Protein AF-A0A532TNL4-F1 (afdb_monomer_lite)

Sequence (87 aa):
MNESENRVKNFDKNITVCFISPESNEEGKKYPFHFPFHTLDNIILSPHRGYSPFNDLLRWNEVIENITWLAQRRTDFINVVNLDEEY

Secondary structure (DSSP, 8-state):
---SS----------------PPB-TTS-B-S-SS-GGG-TT-----S-TT--TT-TTHHHHHHHHHHHHHTT----SS---TTT--

Structure (mmCIF, N/CA/C/O backbone):
data_AF-A0A532TNL4-F1
#
_entry.id   AF-A0A532TNL4-F1
#
loop_
_atom_site.group_PDB
_atom_site.id
_atom_site.type_symbol
_atom_site.label_atom_id
_atom_site.label_alt_id
_atom_site.label_comp_id
_atom_site.label_asym_id
_atom_site.label_entity_id
_atom_site.label_seq_id
_atom_site.pdbx_PDB_ins_code
_atom_site.Cartn_x
_atom_site.Cartn_y
_atom_site.Cartn_z
_atom_site.occupancy
_atom_site.B_iso_or_equiv
_atom_site.auth_seq_id
_atom_site.auth_comp_id
_atom_site.auth_asym_id
_atom_site.auth_atom_id
_atom_site.pdbx_PDB_model_num
ATOM 1 N N . MET A 1 1 ? 18.065 23.531 -49.088 1.00 42.22 1 MET A N 1
ATOM 2 C CA . MET A 1 1 ? 18.040 23.884 -47.657 1.00 42.22 1 MET A CA 1
ATOM 3 C C . MET A 1 1 ? 16.831 24.782 -47.456 1.00 42.22 1 MET A C 1
ATOM 5 O O . MET A 1 1 ? 16.832 25.852 -48.046 1.00 42.22 1 MET A O 1
ATOM 9 N N . ASN A 1 2 ? 15.762 24.280 -46.825 1.00 30.70 2 ASN A N 1
ATOM 10 C CA . ASN A 1 2 ? 14.947 25.005 -45.838 1.00 30.70 2 ASN A CA 1
ATOM 11 C C . ASN A 1 2 ? 13.698 24.205 -45.424 1.00 30.70 2 ASN A C 1
ATOM 13 O O . ASN A 1 2 ? 12.835 23.891 -46.235 1.00 30.70 2 ASN A O 1
ATOM 17 N N . GLU A 1 3 ? 13.682 23.896 -44.125 1.00 37.22 3 GLU A N 1
ATOM 18 C CA . GLU A 1 3 ? 12.551 24.058 -43.204 1.00 37.22 3 GLU A CA 1
ATOM 19 C C . GLU A 1 3 ? 11.215 23.391 -43.562 1.00 37.22 3 GLU A C 1
ATOM 21 O O . GLU A 1 3 ? 10.263 24.056 -43.954 1.00 37.22 3 GLU A O 1
ATOM 26 N N . SER A 1 4 ? 11.083 22.082 -43.321 1.00 39.25 4 SER A N 1
ATOM 27 C CA . SER A 1 4 ? 9.745 21.508 -43.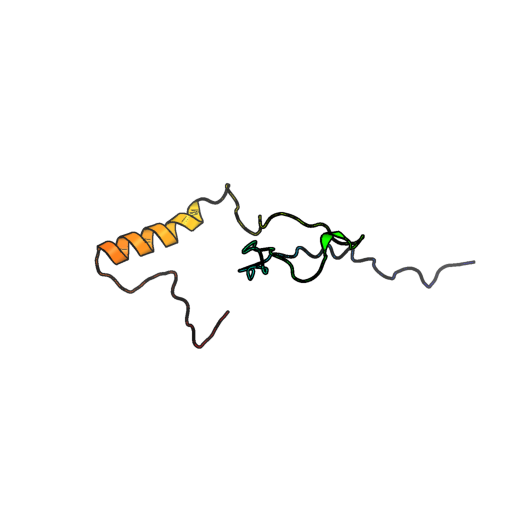052 1.00 39.25 4 SER A CA 1
ATOM 28 C C . SER A 1 4 ? 9.687 20.196 -42.256 1.00 39.25 4 SER A C 1
ATOM 30 O O . SER A 1 4 ? 8.593 19.813 -41.861 1.00 39.25 4 SER A O 1
ATOM 32 N N . GLU A 1 5 ? 10.799 19.538 -41.905 1.00 36.16 5 GLU A N 1
ATOM 33 C CA . GLU A 1 5 ? 10.719 18.171 -41.338 1.00 36.16 5 GLU A CA 1
ATOM 34 C C . GLU A 1 5 ? 11.418 17.942 -39.987 1.00 36.16 5 GLU A C 1
ATOM 36 O O . GLU A 1 5 ? 11.835 16.832 -39.689 1.00 36.16 5 GLU A O 1
ATOM 41 N N . ASN A 1 6 ? 11.526 18.946 -39.109 1.00 39.03 6 ASN A N 1
ATOM 42 C CA . ASN A 1 6 ? 12.163 18.740 -37.795 1.00 39.03 6 ASN A CA 1
ATOM 43 C C . ASN A 1 6 ? 11.324 19.218 -36.606 1.00 39.03 6 ASN A C 1
ATOM 45 O O . ASN A 1 6 ? 11.719 20.089 -35.834 1.00 39.03 6 ASN A O 1
ATOM 49 N N . ARG A 1 7 ? 10.156 18.595 -36.415 1.00 34.97 7 ARG A N 1
ATOM 50 C CA . ARG A 1 7 ? 9.493 18.539 -35.099 1.00 34.97 7 ARG A CA 1
ATOM 51 C C . ARG A 1 7 ? 8.959 17.140 -34.802 1.00 34.97 7 ARG A C 1
ATOM 53 O O . ARG A 1 7 ? 7.794 16.970 -34.452 1.00 34.97 7 ARG A O 1
ATOM 60 N N . VAL A 1 8 ? 9.830 16.136 -34.869 1.00 39.31 8 VAL A N 1
ATOM 61 C CA . VAL A 1 8 ? 9.622 14.937 -34.052 1.00 39.31 8 VAL A CA 1
ATOM 62 C C . VAL A 1 8 ? 10.019 15.334 -32.635 1.00 39.31 8 VAL A C 1
ATOM 64 O O . VAL A 1 8 ? 11.189 15.544 -32.330 1.00 39.31 8 VAL A O 1
ATOM 67 N N . LYS A 1 9 ? 9.013 15.576 -31.794 1.00 36.59 9 LYS A N 1
ATOM 68 C CA . LYS A 1 9 ? 9.188 15.878 -30.374 1.00 36.59 9 LYS A CA 1
ATOM 69 C C . LYS A 1 9 ? 9.927 14.701 -29.729 1.00 36.59 9 LYS A C 1
ATOM 71 O O . LYS A 1 9 ? 9.314 13.660 -29.507 1.00 36.59 9 LYS A O 1
ATOM 76 N N . ASN A 1 10 ? 11.214 14.879 -29.431 1.00 35.78 10 ASN A N 1
ATOM 77 C CA . ASN A 1 10 ? 11.954 14.021 -28.510 1.00 35.78 10 ASN A CA 1
ATOM 78 C C . ASN A 1 10 ? 11.292 14.138 -27.137 1.00 35.78 10 ASN A C 1
ATOM 80 O O . ASN A 1 10 ? 11.560 15.054 -26.365 1.00 35.78 10 ASN A O 1
ATOM 84 N N . PHE A 1 11 ? 10.348 13.243 -26.868 1.00 38.47 11 PHE A N 1
ATOM 85 C CA . PHE A 1 11 ? 9.971 12.934 -25.504 1.00 38.47 11 PHE A CA 1
ATOM 86 C C . PHE A 1 11 ? 11.046 11.993 -24.974 1.00 38.47 11 PHE A C 1
ATOM 88 O O . PHE A 1 11 ? 10.991 10.790 -25.229 1.00 38.47 11 PHE A O 1
ATOM 95 N N . ASP A 1 12 ? 12.016 12.555 -24.256 1.00 37.84 12 ASP A N 1
ATOM 96 C CA . ASP A 1 12 ? 12.948 11.807 -23.416 1.00 37.84 12 ASP A CA 1
ATOM 97 C C . ASP A 1 12 ? 12.141 11.111 -22.311 1.00 37.84 12 ASP A C 1
ATOM 99 O O . ASP A 1 12 ? 11.913 11.633 -21.217 1.00 37.84 12 ASP A O 1
ATOM 103 N N . LYS A 1 13 ? 11.597 9.937 -22.640 1.00 42.06 13 LYS A N 1
ATOM 104 C CA . LYS A 1 13 ? 10.858 9.092 -21.706 1.00 42.06 13 LYS A CA 1
ATOM 105 C C . LYS A 1 13 ? 11.866 8.382 -20.812 1.00 42.06 13 LYS A C 1
ATOM 107 O O . LYS A 1 13 ? 12.269 7.259 -21.093 1.00 42.06 13 LYS A O 1
ATOM 112 N N . ASN A 1 14 ? 12.252 9.028 -19.720 1.00 41.78 14 ASN A N 1
ATOM 113 C CA . ASN A 1 14 ? 12.923 8.346 -18.620 1.00 41.78 14 ASN A CA 1
ATOM 114 C C . ASN A 1 14 ? 11.922 7.373 -17.974 1.00 41.78 14 ASN A C 1
ATOM 116 O O . ASN A 1 14 ? 11.011 7.791 -17.259 1.00 41.78 14 ASN A O 1
ATOM 120 N N . ILE A 1 15 ? 12.050 6.077 -18.264 1.00 50.75 15 ILE A N 1
ATOM 121 C CA . ILE A 1 15 ? 11.229 5.026 -17.652 1.00 50.75 15 ILE A CA 1
ATOM 122 C C . ILE A 1 15 ? 11.875 4.658 -16.316 1.00 50.75 15 ILE A C 1
ATOM 124 O O . ILE A 1 15 ? 12.987 4.140 -16.278 1.00 50.75 15 ILE A O 1
ATOM 128 N N . THR A 1 16 ? 11.180 4.923 -15.210 1.00 46.75 16 THR A N 1
ATOM 129 C CA . THR A 1 16 ? 11.574 4.398 -13.896 1.00 46.75 16 THR A CA 1
ATOM 130 C C . THR A 1 16 ? 11.019 2.984 -13.756 1.00 46.75 16 THR A C 1
ATOM 132 O O . THR A 1 16 ? 9.804 2.798 -13.772 1.00 46.75 16 THR A O 1
ATOM 135 N N . VAL A 1 17 ? 11.902 1.990 -13.636 1.00 54.16 17 VAL A N 1
ATOM 136 C CA . VAL A 1 17 ? 11.527 0.584 -13.429 1.00 54.16 17 VAL A CA 1
ATOM 137 C C . VAL A 1 17 ? 11.633 0.258 -11.941 1.00 54.16 17 VAL A C 1
ATOM 139 O O . VAL A 1 17 ? 12.710 0.326 -11.351 1.00 54.16 17 VAL A O 1
ATOM 142 N N . CYS A 1 18 ? 10.499 -0.084 -11.338 1.00 53.12 18 CYS A N 1
ATOM 143 C CA . CYS A 1 18 ? 10.354 -0.425 -9.928 1.00 53.12 18 CYS A CA 1
ATOM 144 C C . CYS A 1 18 ? 9.995 -1.909 -9.814 1.00 53.12 18 CYS A C 1
ATOM 146 O O . CYS A 1 18 ? 9.027 -2.347 -10.428 1.00 53.12 18 CYS A O 1
ATOM 148 N N . PHE A 1 19 ? 10.762 -2.681 -9.047 1.00 52.75 19 PHE A N 1
ATOM 149 C CA . PHE A 1 19 ? 10.591 -4.132 -8.970 1.00 52.75 19 PHE A CA 1
ATOM 150 C C . PHE A 1 19 ? 9.926 -4.556 -7.662 1.00 52.75 19 PHE A C 1
ATOM 152 O O . PHE A 1 19 ? 10.321 -4.100 -6.588 1.00 52.75 19 PHE A O 1
ATOM 159 N N . ILE A 1 20 ? 8.954 -5.463 -7.758 1.00 46.66 20 ILE A N 1
ATOM 160 C CA . ILE A 1 20 ? 8.257 -6.061 -6.619 1.00 46.66 20 ILE A CA 1
ATOM 161 C C . ILE A 1 20 ? 8.464 -7.583 -6.713 1.00 46.66 20 ILE A C 1
ATOM 163 O O . ILE A 1 20 ? 8.070 -8.198 -7.695 1.00 46.66 20 ILE A O 1
ATOM 167 N N . SER A 1 21 ? 9.115 -8.161 -5.696 1.00 59.06 21 SER A N 1
ATOM 168 C CA . SER A 1 21 ? 9.279 -9.611 -5.445 1.00 59.06 21 SER A CA 1
ATOM 169 C C . SER A 1 21 ? 10.138 -10.444 -6.425 1.00 59.06 21 SER A C 1
ATOM 171 O O . SER A 1 21 ? 9.599 -11.210 -7.216 1.00 59.06 21 SER A O 1
ATOM 173 N N . PRO A 1 22 ? 11.482 -10.396 -6.319 1.00 65.19 22 PRO A N 1
ATOM 174 C CA . PRO A 1 22 ? 12.371 -11.255 -7.106 1.00 65.19 22 PRO A CA 1
ATOM 175 C C . PRO A 1 22 ? 12.458 -12.717 -6.654 1.00 65.19 22 PRO A C 1
ATOM 177 O O . PRO A 1 22 ? 12.550 -13.012 -5.455 1.00 65.19 22 PRO A O 1
ATOM 180 N N . GLU A 1 23 ? 12.544 -13.617 -7.634 1.00 68.56 23 GLU A N 1
ATOM 181 C CA . GLU A 1 23 ? 12.880 -15.026 -7.429 1.00 68.56 23 GLU A CA 1
ATOM 182 C C . GLU A 1 23 ? 14.377 -15.216 -7.132 1.00 68.56 23 GLU A C 1
ATOM 184 O O . GLU A 1 23 ? 15.233 -14.424 -7.542 1.00 68.56 23 GLU A O 1
ATOM 189 N N . SER A 1 24 ? 14.695 -16.256 -6.359 1.00 77.38 24 SER A N 1
ATOM 190 C CA . SER A 1 24 ? 16.079 -16.616 -6.041 1.00 77.38 24 SER A CA 1
ATOM 191 C C . SER A 1 24 ? 16.725 -17.352 -7.213 1.00 77.38 24 SER A C 1
ATOM 193 O O . SER A 1 24 ? 16.108 -18.227 -7.813 1.00 77.38 24 SER A O 1
ATOM 195 N N . ASN A 1 25 ? 17.988 -17.041 -7.497 1.00 75.31 25 ASN A N 1
ATOM 196 C CA . ASN A 1 25 ? 18.824 -17.841 -8.386 1.00 75.31 25 ASN A CA 1
ATOM 197 C C . ASN A 1 25 ? 19.274 -19.153 -7.703 1.00 75.31 25 ASN A C 1
ATOM 199 O O . ASN A 1 25 ? 18.977 -19.391 -6.532 1.00 75.31 25 ASN A O 1
ATOM 203 N N . GLU A 1 26 ? 20.035 -19.984 -8.420 1.00 83.12 26 GLU A N 1
ATOM 204 C CA . GLU A 1 26 ? 20.554 -21.275 -7.931 1.00 83.12 26 GLU A CA 1
ATOM 205 C C . GLU A 1 26 ? 21.433 -21.156 -6.666 1.00 83.12 26 GLU A C 1
ATOM 207 O O . GLU A 1 26 ? 21.533 -22.097 -5.885 1.00 83.12 26 GLU A O 1
ATOM 212 N N . GLU A 1 27 ? 22.016 -19.980 -6.412 1.00 84.50 27 GLU A N 1
ATOM 213 C CA . GLU A 1 27 ? 22.795 -19.665 -5.204 1.00 84.50 27 GLU A CA 1
ATOM 214 C C . GLU A 1 27 ? 21.939 -19.052 -4.075 1.00 84.50 27 GLU A C 1
ATOM 216 O O . GLU A 1 27 ? 22.468 -18.574 -3.070 1.00 84.50 27 GLU A O 1
ATOM 221 N N . GLY A 1 28 ? 20.615 -18.993 -4.242 1.00 80.38 28 GLY A N 1
ATOM 222 C CA . GLY A 1 28 ? 19.678 -18.390 -3.294 1.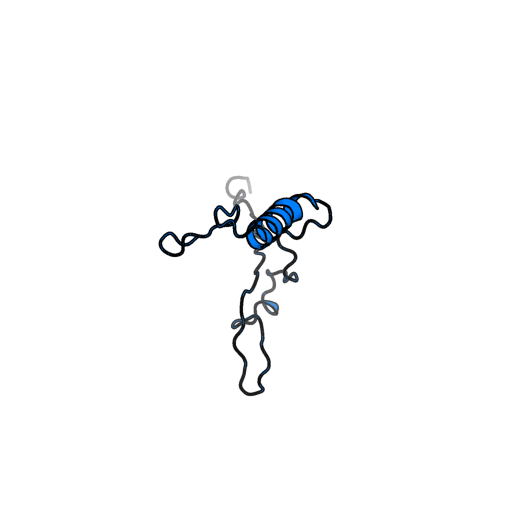00 80.38 28 GLY A CA 1
ATOM 223 C C . GLY A 1 28 ? 19.611 -16.856 -3.338 1.00 80.38 28 GLY A C 1
ATOM 224 O O . GLY A 1 28 ? 18.783 -16.263 -2.639 1.00 80.38 28 GLY A O 1
ATOM 225 N N . LYS A 1 29 ? 20.429 -16.191 -4.164 1.00 73.12 29 LYS A N 1
ATOM 226 C CA . LYS A 1 29 ? 20.464 -14.728 -4.303 1.00 73.12 29 LYS A CA 1
ATOM 227 C C . LYS A 1 29 ? 19.281 -14.242 -5.129 1.00 73.12 29 LYS A C 1
ATOM 229 O O . LYS A 1 29 ? 19.004 -14.762 -6.204 1.00 73.12 29 LYS A O 1
ATOM 234 N N . LYS A 1 30 ? 18.609 -13.203 -4.644 1.00 69.25 30 LYS A N 1
ATOM 235 C CA . LYS A 1 30 ? 17.479 -12.582 -5.334 1.00 69.25 30 LYS A CA 1
ATOM 236 C C . LYS A 1 30 ? 17.942 -11.331 -6.059 1.00 69.25 30 LYS A C 1
ATOM 238 O O . LYS A 1 30 ? 18.506 -10.436 -5.431 1.00 69.25 30 LYS A O 1
ATOM 243 N N . TYR A 1 31 ? 17.669 -11.258 -7.355 1.00 65.75 31 TYR A N 1
ATOM 244 C CA . TYR A 1 31 ? 17.930 -10.068 -8.155 1.00 65.75 31 TYR A CA 1
ATOM 245 C C . TYR A 1 31 ? 16.602 -9.491 -8.615 1.00 65.75 31 TYR A C 1
ATOM 247 O O . TYR A 1 31 ? 15.823 -10.219 -9.220 1.00 65.75 31 TYR A O 1
ATOM 255 N N . PRO A 1 32 ? 16.329 -8.198 -8.374 1.00 61.53 32 PRO A N 1
ATOM 256 C CA . PRO A 1 32 ? 15.075 -7.571 -8.769 1.00 61.53 32 PRO A CA 1
ATOM 257 C C . PRO A 1 32 ? 14.850 -7.530 -10.286 1.00 61.53 32 PRO A C 1
ATOM 259 O O . PRO A 1 32 ? 13.839 -7.008 -10.701 1.00 61.53 32 PRO A O 1
ATOM 262 N N . PHE A 1 3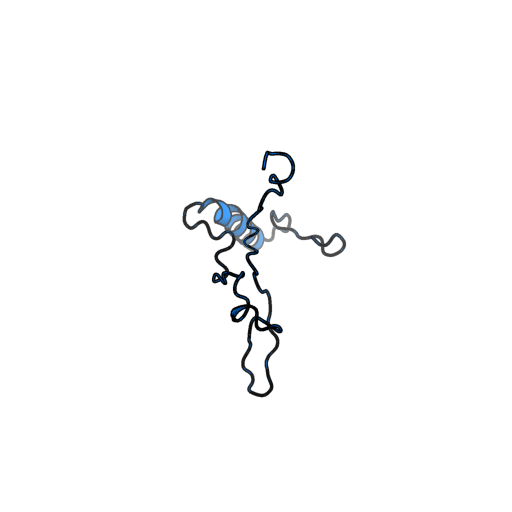3 ? 15.727 -8.074 -11.131 1.00 63.88 33 PHE A N 1
ATOM 263 C CA . PHE A 1 33 ? 15.623 -7.985 -12.583 1.00 63.88 33 PHE A CA 1
ATOM 264 C C . PHE A 1 33 ? 15.872 -9.346 -13.248 1.00 63.88 33 PHE A C 1
ATOM 266 O O . PHE A 1 33 ? 16.793 -10.065 -12.871 1.00 63.88 33 PHE A O 1
ATOM 273 N N . HIS A 1 34 ? 15.091 -9.663 -14.284 1.00 64.00 34 HIS A N 1
ATOM 274 C CA . HIS A 1 34 ? 15.359 -10.794 -15.189 1.00 64.00 34 HIS A CA 1
ATOM 275 C C . HIS A 1 34 ? 16.112 -10.361 -16.455 1.00 64.00 34 HIS A C 1
ATOM 277 O O . HIS A 1 34 ? 16.816 -11.159 -17.066 1.00 64.00 34 HIS A O 1
ATOM 283 N N . PHE A 1 35 ? 15.998 -9.083 -16.827 1.00 66.31 35 PHE A N 1
ATOM 284 C CA . PHE A 1 35 ? 16.704 -8.484 -17.957 1.00 66.31 35 PHE A CA 1
ATOM 285 C C . PHE A 1 35 ? 17.774 -7.513 -17.455 1.00 66.31 35 PHE A C 1
ATOM 287 O O . PHE A 1 35 ? 17.540 -6.815 -16.463 1.00 66.31 35 PHE A O 1
ATOM 294 N N . PRO A 1 36 ? 18.936 -7.420 -18.121 1.00 72.62 36 PRO A N 1
ATOM 295 C CA . PRO A 1 36 ? 20.030 -6.561 -17.692 1.00 72.62 36 PRO A CA 1
ATOM 296 C C . PRO A 1 36 ? 19.737 -5.090 -18.033 1.00 72.62 36 PRO A C 1
ATOM 298 O O . PRO A 1 36 ? 20.447 -4.464 -18.800 1.00 72.62 36 PRO A O 1
ATOM 301 N N . PHE A 1 37 ? 18.694 -4.495 -17.450 1.00 73.69 37 PHE A N 1
ATOM 302 C CA . PHE A 1 37 ? 18.308 -3.101 -17.719 1.00 73.69 37 PHE A CA 1
ATOM 303 C C . PHE A 1 37 ? 19.427 -2.092 -17.410 1.00 73.69 37 PHE A C 1
ATOM 305 O O . PHE A 1 37 ? 19.430 -0.998 -17.960 1.00 73.69 37 PHE A O 1
ATOM 312 N N . HIS A 1 38 ? 20.395 -2.471 -16.570 1.00 71.38 38 HIS A N 1
ATOM 313 C CA . HIS A 1 38 ? 21.590 -1.681 -16.274 1.00 71.38 38 HIS A CA 1
ATOM 314 C C . HIS A 1 38 ? 22.556 -1.548 -17.464 1.00 71.38 38 HIS A C 1
ATOM 316 O O . HIS A 1 38 ? 23.465 -0.728 -17.397 1.00 71.38 38 HIS A O 1
ATOM 322 N N . THR A 1 39 ? 22.396 -2.351 -18.523 1.00 77.38 39 THR A N 1
ATOM 323 C CA . THR A 1 39 ? 23.228 -2.291 -19.736 1.00 77.38 39 THR A CA 1
ATOM 324 C C . THR A 1 39 ? 22.595 -1.467 -20.855 1.00 77.38 39 THR A C 1
ATOM 326 O O . THR A 1 39 ? 23.147 -1.424 -21.948 1.00 77.38 39 THR A O 1
ATOM 329 N N . LEU A 1 40 ? 21.411 -0.887 -20.641 1.00 82.69 40 LEU A N 1
ATOM 330 C CA . LEU A 1 40 ? 20.723 -0.080 -21.646 1.00 82.69 40 LEU A CA 1
ATOM 331 C C . LEU A 1 40 ? 21.088 1.397 -21.459 1.00 82.69 40 LEU A C 1
ATOM 333 O O . LEU A 1 40 ? 20.808 1.976 -20.412 1.00 82.69 40 LEU A O 1
ATOM 337 N N . ASP A 1 41 ? 21.670 2.011 -22.492 1.00 80.25 41 ASP A N 1
ATOM 338 C CA . ASP A 1 41 ? 22.208 3.383 -22.445 1.00 80.25 41 ASP A CA 1
ATOM 339 C C . ASP A 1 41 ? 21.145 4.461 -22.176 1.00 80.25 41 ASP A C 1
ATOM 341 O O . ASP A 1 41 ? 21.456 5.570 -21.745 1.00 80.25 41 ASP A O 1
ATOM 345 N N . ASN A 1 42 ? 19.876 4.145 -22.429 1.00 81.75 42 ASN A N 1
ATOM 346 C CA . ASN A 1 42 ? 18.740 5.046 -22.269 1.00 81.75 42 ASN A CA 1
ATOM 347 C C . ASN A 1 42 ? 17.933 4.794 -20.982 1.00 81.75 42 ASN A C 1
ATOM 349 O O . ASN A 1 42 ? 16.810 5.287 -20.865 1.00 81.75 42 ASN A O 1
ATOM 353 N N . ILE A 1 43 ? 18.463 4.010 -20.036 1.00 75.94 43 ILE A N 1
ATOM 354 C CA . ILE A 1 43 ? 17.781 3.685 -18.780 1.00 75.94 43 ILE A CA 1
ATOM 355 C C . ILE A 1 43 ? 18.585 4.186 -17.586 1.00 75.94 43 ILE A C 1
ATOM 357 O O . ILE A 1 43 ? 19.738 3.822 -17.376 1.00 75.94 43 ILE A O 1
ATOM 361 N N . ILE A 1 44 ? 17.921 4.969 -16.736 1.00 72.81 44 ILE A N 1
ATOM 362 C CA . ILE A 1 44 ? 18.432 5.345 -15.420 1.00 72.81 44 ILE A CA 1
ATOM 363 C C . ILE A 1 44 ? 17.741 4.461 -14.384 1.00 72.81 44 ILE A C 1
ATOM 365 O O . ILE A 1 44 ? 16.538 4.579 -14.148 1.00 72.81 44 ILE A O 1
ATOM 369 N N . LEU A 1 45 ? 18.511 3.582 -13.742 1.00 70.19 45 LEU A N 1
ATOM 370 C CA . LEU A 1 45 ? 18.027 2.802 -12.609 1.00 70.19 45 LEU A CA 1
ATOM 371 C C . LEU A 1 45 ? 18.116 3.640 -11.334 1.00 70.19 45 LEU A C 1
ATOM 373 O O . LEU A 1 45 ? 19.188 4.102 -10.946 1.00 70.19 45 LEU A O 1
A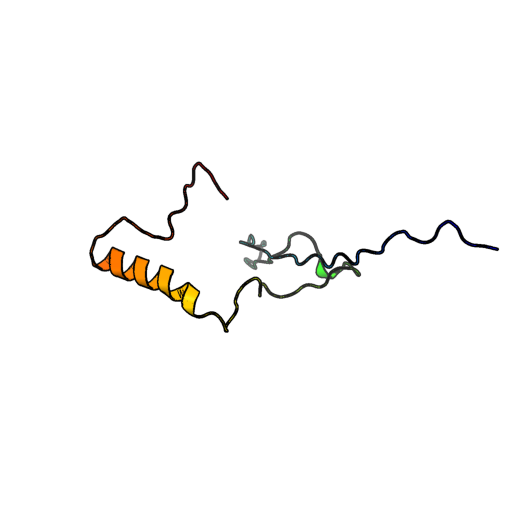TOM 377 N N . SER A 1 46 ? 16.983 3.805 -10.663 1.00 66.19 46 SER A N 1
ATOM 378 C CA . SER A 1 46 ? 16.905 4.406 -9.336 1.00 66.19 46 SER A CA 1
ATOM 379 C C . SER A 1 46 ? 16.443 3.335 -8.349 1.00 66.19 46 SER A C 1
ATOM 381 O O . SER A 1 46 ? 15.570 2.536 -8.702 1.00 66.19 46 SER A O 1
ATOM 383 N N . PRO A 1 47 ? 16.978 3.283 -7.115 1.00 63.75 47 PRO A N 1
ATOM 384 C CA . PRO A 1 47 ? 16.343 2.496 -6.061 1.00 63.75 47 PRO A CA 1
ATOM 385 C C . PRO A 1 47 ? 14.859 2.875 -5.957 1.00 63.75 47 PRO A C 1
ATOM 387 O O . PRO A 1 47 ? 14.512 4.029 -6.212 1.00 63.75 47 PRO A O 1
ATOM 390 N N . HIS A 1 48 ? 13.993 1.928 -5.566 1.00 67.12 48 HIS A N 1
ATOM 391 C CA . HIS A 1 48 ? 12.561 2.174 -5.354 1.00 67.12 48 HIS A CA 1
ATOM 392 C C . HIS A 1 48 ? 12.354 3.252 -4.277 1.00 67.12 48 HIS A C 1
ATOM 394 O O . HIS A 1 48 ? 12.202 2.974 -3.091 1.00 67.12 48 HIS A O 1
ATOM 400 N N . ARG A 1 49 ? 12.395 4.512 -4.710 1.00 59.28 49 ARG A N 1
ATOM 401 C CA . ARG A 1 49 ? 12.072 5.719 -3.945 1.00 59.28 49 ARG A CA 1
ATOM 402 C C . ARG A 1 49 ? 10.704 6.262 -4.358 1.00 59.28 49 ARG A C 1
ATOM 404 O O . ARG A 1 49 ? 10.350 7.379 -3.989 1.00 59.28 49 ARG A O 1
ATOM 411 N N . GLY A 1 50 ? 9.960 5.478 -5.145 1.00 55.84 50 GLY A N 1
ATOM 412 C CA . GLY A 1 50 ? 8.604 5.777 -5.570 1.00 55.84 50 GLY A CA 1
ATOM 413 C C . GLY A 1 50 ? 7.728 6.008 -4.349 1.00 55.84 50 GLY A C 1
ATOM 414 O O . GLY A 1 50 ? 7.485 5.096 -3.566 1.00 55.84 50 GLY A O 1
ATOM 415 N N . TYR A 1 51 ? 7.303 7.259 -4.188 1.00 55.03 51 TYR A N 1
ATOM 416 C CA . TYR A 1 51 ? 6.292 7.685 -3.226 1.00 55.03 51 TYR A CA 1
ATOM 417 C C . TYR A 1 51 ? 6.592 7.385 -1.743 1.00 55.03 51 TYR A C 1
ATOM 419 O O . TYR A 1 51 ? 5.682 7.109 -0.961 1.00 55.03 51 TYR A O 1
ATOM 427 N N . SER A 1 52 ? 7.852 7.535 -1.321 1.00 56.06 52 SER A N 1
ATOM 428 C CA . SER A 1 52 ? 8.175 7.781 0.094 1.00 56.06 52 SER A CA 1
ATOM 429 C C . SER A 1 52 ? 8.496 9.267 0.302 1.00 56.06 52 SER A C 1
ATOM 431 O O . SER A 1 52 ? 9.671 9.640 0.405 1.00 56.06 52 SER A O 1
ATOM 433 N N . PRO A 1 53 ? 7.494 10.171 0.282 1.00 58.50 53 PRO A N 1
ATOM 434 C CA . PRO A 1 53 ? 7.724 11.539 0.695 1.00 58.50 53 PRO A CA 1
ATOM 435 C C . PRO A 1 53 ? 7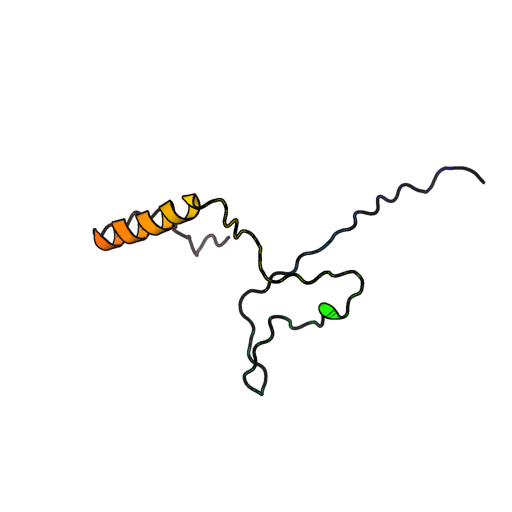.918 11.513 2.210 1.00 58.50 53 PRO A C 1
ATOM 437 O O . PRO A 1 53 ? 6.960 11.519 2.973 1.00 58.50 53 PRO A O 1
ATOM 440 N N . PHE A 1 54 ? 9.172 11.535 2.656 1.00 58.78 54 PHE A N 1
ATOM 441 C CA . PHE A 1 54 ? 9.517 11.756 4.067 1.00 58.78 54 PHE A CA 1
ATOM 442 C C . PHE A 1 54 ? 8.883 13.039 4.650 1.00 58.78 54 PHE A C 1
ATOM 444 O O . PHE A 1 54 ? 8.867 13.221 5.863 1.00 58.78 54 PHE A O 1
ATOM 451 N N . ASN A 1 55 ? 8.346 13.907 3.787 1.00 69.19 55 ASN A N 1
ATOM 452 C CA . ASN A 1 55 ? 7.716 15.173 4.132 1.00 69.19 55 ASN A CA 1
ATOM 453 C C . ASN A 1 55 ? 6.193 15.088 4.343 1.00 69.19 55 ASN A C 1
ATOM 455 O O . ASN A 1 55 ? 5.624 16.063 4.820 1.00 69.19 55 ASN A O 1
ATOM 459 N N . ASP A 1 56 ? 5.531 13.977 3.999 1.00 69.94 56 ASP A N 1
ATOM 460 C CA . ASP A 1 56 ? 4.089 13.804 4.229 1.00 69.94 56 ASP A CA 1
ATOM 461 C C . ASP A 1 56 ? 3.833 12.666 5.222 1.00 69.94 56 ASP A C 1
ATOM 463 O O . ASP A 1 56 ? 3.566 11.515 4.869 1.00 69.94 56 ASP A O 1
ATOM 467 N N . LEU A 1 57 ? 3.953 13.014 6.503 1.00 72.81 57 LEU A N 1
ATOM 468 C CA . LEU A 1 57 ? 3.721 12.094 7.613 1.00 72.81 57 LEU A CA 1
ATOM 469 C C . LEU A 1 57 ? 2.236 11.745 7.793 1.00 72.81 57 LEU A C 1
ATOM 471 O O . LEU A 1 57 ? 1.936 10.780 8.493 1.00 72.81 57 LEU A O 1
ATOM 475 N N . LEU A 1 58 ? 1.308 12.479 7.162 1.00 78.94 58 LEU A N 1
ATOM 476 C CA . LEU A 1 58 ? -0.130 12.277 7.354 1.00 78.94 58 LEU A CA 1
ATOM 477 C C . LEU A 1 58 ? -0.608 10.930 6.799 1.00 78.94 58 LEU A C 1
ATOM 479 O O . LEU A 1 58 ? -1.591 10.395 7.305 1.00 78.94 58 LEU A O 1
ATOM 483 N N . ARG A 1 59 ? 0.119 10.320 5.848 1.00 72.19 59 ARG A N 1
ATOM 484 C CA . ARG A 1 59 ? -0.179 8.957 5.356 1.00 72.19 59 ARG A CA 1
ATOM 485 C C . ARG A 1 59 ? -0.132 7.896 6.456 1.00 72.19 59 ARG A C 1
ATOM 487 O O . ARG A 1 59 ? -0.816 6.883 6.356 1.00 72.19 59 ARG A O 1
ATOM 494 N N . TRP A 1 60 ? 0.650 8.114 7.515 1.00 85.44 60 TRP A N 1
ATOM 495 C CA . TRP A 1 60 ? 0.685 7.185 8.644 1.00 85.44 60 TRP A CA 1
ATOM 496 C C . TRP A 1 60 ? -0.600 7.209 9.467 1.00 85.44 60 TRP A C 1
ATOM 498 O O . TRP A 1 60 ? -0.889 6.215 10.129 1.00 85.44 60 TRP A O 1
ATOM 508 N N . ASN A 1 61 ? -1.392 8.283 9.404 1.00 90.56 61 ASN A N 1
ATOM 509 C CA . ASN A 1 61 ? -2.614 8.396 10.196 1.00 90.56 61 ASN A CA 1
ATOM 510 C C . ASN A 1 61 ? -3.603 7.278 9.856 1.00 90.56 61 ASN A C 1
ATOM 512 O O . ASN A 1 61 ? -4.119 6.641 10.763 1.00 90.56 61 ASN A O 1
ATOM 516 N N . GLU A 1 62 ? -3.810 6.970 8.574 1.00 91.25 62 GLU A N 1
ATOM 517 C CA . GLU A 1 62 ? -4.740 5.907 8.163 1.00 91.25 62 GLU A CA 1
ATOM 518 C C . GLU A 1 62 ? -4.282 4.518 8.633 1.00 91.25 62 GLU A C 1
ATOM 520 O O . GLU A 1 62 ? -5.094 3.679 9.027 1.00 91.25 62 GLU A O 1
ATOM 525 N N . VAL A 1 63 ? -2.967 4.274 8.640 1.00 91.69 63 VAL A N 1
ATOM 526 C CA . VAL A 1 63 ? -2.381 3.031 9.164 1.00 91.69 63 VAL A CA 1
ATOM 527 C C . VAL A 1 63 ? -2.561 2.948 10.682 1.00 91.69 63 VAL A C 1
ATOM 529 O O . VAL A 1 63 ? -2.963 1.905 11.199 1.00 91.69 63 VAL A O 1
ATOM 532 N N . ILE A 1 64 ? -2.293 4.043 11.398 1.00 93.81 64 ILE A N 1
ATOM 533 C CA . ILE A 1 64 ? -2.453 4.133 12.856 1.00 93.81 64 ILE A CA 1
ATOM 534 C C . ILE A 1 64 ? -3.922 3.946 13.252 1.00 93.81 64 ILE A C 1
ATOM 536 O O . ILE A 1 64 ? -4.205 3.206 14.197 1.00 93.81 64 ILE A O 1
ATOM 540 N N . GLU A 1 65 ? -4.858 4.554 12.523 1.00 95.81 65 GLU A N 1
ATOM 541 C CA . GLU A 1 65 ? -6.297 4.391 12.752 1.00 95.81 65 GLU A CA 1
ATOM 542 C C . GLU A 1 65 ? -6.727 2.939 12.553 1.00 95.81 65 GLU A C 1
ATOM 544 O O . GLU A 1 65 ? -7.344 2.362 13.446 1.00 95.81 65 GLU A O 1
ATOM 549 N N . ASN A 1 66 ? -6.310 2.290 11.460 1.00 95.62 66 ASN A N 1
ATOM 550 C CA . ASN A 1 66 ? -6.597 0.872 11.242 1.00 95.62 66 ASN A CA 1
ATOM 551 C C . ASN A 1 66 ? -6.097 -0.016 12.397 1.00 95.62 66 ASN A C 1
ATOM 553 O O . ASN A 1 66 ? -6.828 -0.892 12.863 1.00 95.62 66 ASN A O 1
ATOM 557 N N . ILE A 1 67 ? -4.872 0.211 12.888 1.00 95.75 67 ILE A N 1
ATOM 558 C CA . ILE A 1 67 ? -4.310 -0.538 14.028 1.00 95.75 67 ILE A CA 1
ATOM 559 C C . ILE A 1 67 ? -5.111 -0.263 15.307 1.00 95.75 67 ILE A C 1
ATOM 561 O O . ILE A 1 67 ? -5.414 -1.186 16.067 1.00 95.75 67 ILE A O 1
ATOM 565 N N . THR A 1 68 ? -5.481 0.995 15.540 1.00 97.25 68 THR A N 1
ATOM 566 C CA . THR A 1 68 ? -6.283 1.405 16.699 1.00 97.25 68 THR A CA 1
ATOM 567 C C . THR A 1 68 ? -7.659 0.741 16.674 1.00 97.25 68 THR A C 1
ATOM 569 O O . THR A 1 68 ? -8.107 0.198 17.685 1.00 97.25 68 THR A O 1
ATOM 572 N N . TRP A 1 69 ? -8.316 0.709 15.516 1.00 97.25 69 TRP A N 1
ATOM 573 C CA . TRP A 1 69 ? -9.612 0.057 15.336 1.00 97.25 69 TRP A CA 1
ATOM 574 C C . TRP A 1 69 ? -9.503 -1.458 15.508 1.00 97.25 69 TRP A C 1
ATOM 576 O O . TRP A 1 69 ? -10.327 -2.051 16.206 1.00 97.25 69 TRP A O 1
ATOM 586 N N . LEU A 1 70 ? -8.440 -2.082 14.994 1.00 96.94 70 LEU A N 1
ATOM 587 C CA . LEU A 1 70 ? -8.173 -3.501 15.230 1.00 96.94 70 LEU A CA 1
ATOM 588 C C . LEU A 1 70 ? -8.054 -3.805 16.733 1.00 96.94 70 LEU A C 1
ATOM 590 O O . LEU A 1 70 ? -8.665 -4.757 17.222 1.00 96.94 70 LEU A O 1
ATOM 594 N N . ALA A 1 71 ? -7.329 -2.972 17.489 1.00 97.69 71 ALA A N 1
ATOM 595 C CA . ALA A 1 71 ? -7.215 -3.110 18.943 1.00 97.69 71 ALA A CA 1
ATOM 596 C C . ALA A 1 71 ? -8.572 -2.960 19.660 1.00 97.69 71 ALA A C 1
ATOM 598 O O . ALA A 1 71 ? -8.816 -3.606 20.680 1.00 97.69 71 ALA A O 1
ATOM 599 N N . GLN A 1 72 ? -9.483 -2.166 19.095 1.00 97.88 72 GLN A N 1
ATOM 600 C CA . GLN A 1 72 ? -10.869 -2.006 19.548 1.00 97.88 72 GLN A CA 1
ATOM 601 C C . GLN A 1 72 ? -11.818 -3.107 19.037 1.00 97.88 72 GLN A C 1
ATOM 603 O O . GLN A 1 72 ? -13.019 -3.037 19.293 1.00 97.88 72 GLN A O 1
ATOM 608 N N . ARG A 1 73 ? -11.306 -4.131 18.336 1.00 97.25 73 ARG A N 1
ATOM 609 C CA . ARG A 1 73 ? -12.086 -5.203 17.683 1.00 97.25 73 ARG A CA 1
ATOM 610 C C . ARG A 1 73 ? -13.083 -4.699 16.636 1.00 97.25 73 ARG A C 1
ATOM 612 O O . ARG A 1 73 ? -14.090 -5.351 16.363 1.00 97.25 73 ARG A O 1
ATOM 619 N N . ARG A 1 74 ? -12.796 -3.543 16.050 1.00 97.25 74 ARG A N 1
ATOM 620 C CA . ARG A 1 74 ? -13.502 -3.013 14.887 1.00 97.25 74 ARG A CA 1
ATOM 621 C C . ARG A 1 74 ? -12.969 -3.652 13.605 1.00 97.25 74 ARG A C 1
ATOM 623 O O . ARG A 1 74 ? -11.852 -4.167 13.575 1.00 97.25 74 ARG A O 1
ATOM 630 N N . THR A 1 75 ? -13.802 -3.655 12.570 1.00 94.19 75 THR A N 1
ATOM 631 C CA . THR A 1 75 ? -13.521 -4.301 11.268 1.00 94.19 75 THR A CA 1
ATOM 632 C C . THR A 1 75 ? -13.791 -3.383 10.078 1.00 94.19 75 THR A C 1
ATOM 634 O O . THR A 1 75 ? -13.536 -3.744 8.934 1.00 94.19 75 THR A O 1
ATOM 637 N N . ASP A 1 76 ? -14.275 -2.178 10.345 1.00 94.81 76 ASP A N 1
ATOM 638 C CA . ASP A 1 76 ? -14.592 -1.136 9.382 1.00 94.81 76 ASP A CA 1
ATOM 639 C C . ASP A 1 76 ? -13.342 -0.316 9.032 1.00 94.81 76 ASP A C 1
ATOM 641 O O . ASP A 1 76 ? -13.278 0.869 9.321 1.00 94.81 76 ASP A O 1
ATOM 645 N N . PHE A 1 77 ? -12.325 -0.969 8.459 1.00 95.56 77 PHE A N 1
ATOM 646 C CA . PHE A 1 77 ? -11.024 -0.370 8.131 1.00 95.56 77 PHE A CA 1
ATOM 647 C C . PHE A 1 77 ? -11.079 0.625 6.960 1.00 95.56 77 PHE A C 1
ATOM 649 O O . PHE A 1 77 ? -11.904 0.500 6.060 1.00 95.56 77 PHE A O 1
ATOM 656 N N . ILE A 1 78 ? -10.143 1.581 6.944 1.00 94.06 78 ILE A N 1
ATOM 657 C CA . ILE A 1 78 ? -9.954 2.542 5.841 1.00 94.06 78 ILE A CA 1
ATOM 658 C C . ILE A 1 78 ? -9.308 1.834 4.645 1.00 94.06 78 ILE A C 1
ATOM 660 O O . ILE A 1 78 ? -9.816 1.854 3.529 1.00 94.06 78 ILE A O 1
ATOM 664 N N . ASN A 1 79 ? -8.179 1.167 4.898 1.00 90.19 79 ASN A N 1
ATOM 665 C CA . ASN A 1 79 ? -7.398 0.468 3.875 1.00 90.19 79 ASN A CA 1
ATOM 666 C C . ASN A 1 79 ? -7.925 -0.956 3.636 1.00 90.19 79 ASN A C 1
ATOM 668 O O . ASN A 1 79 ? -7.312 -1.926 4.086 1.00 90.19 79 ASN A O 1
ATOM 672 N N . VAL A 1 80 ? -9.068 -1.075 2.959 1.00 90.62 80 VAL A N 1
ATOM 673 C CA . VAL A 1 80 ? -9.629 -2.361 2.514 1.00 90.62 80 VAL A CA 1
ATOM 674 C C . VAL A 1 80 ? -9.383 -2.523 1.019 1.00 90.62 80 VAL A C 1
ATOM 676 O O . VAL A 1 80 ? -9.792 -1.680 0.226 1.00 90.62 80 VAL A O 1
ATOM 679 N N . VAL A 1 81 ? -8.719 -3.614 0.639 1.00 88.75 81 VAL A N 1
ATOM 680 C CA . VAL A 1 81 ? -8.495 -3.982 -0.764 1.00 88.75 81 VAL A CA 1
ATOM 681 C C . VAL A 1 81 ? -9.478 -5.084 -1.130 1.00 88.75 81 VAL A C 1
ATOM 683 O O . VAL A 1 81 ? -9.512 -6.125 -0.471 1.00 88.75 81 VAL A O 1
ATOM 686 N N . ASN A 1 82 ? -10.271 -4.852 -2.174 1.00 89.38 82 ASN A N 1
ATOM 687 C CA . ASN A 1 82 ? -11.127 -5.874 -2.755 1.00 89.38 82 ASN A CA 1
ATOM 688 C C . ASN A 1 82 ? -10.303 -6.725 -3.729 1.00 89.38 82 ASN A C 1
ATOM 690 O O . ASN A 1 82 ? -9.865 -6.237 -4.764 1.00 89.38 82 ASN A O 1
ATOM 694 N N . LEU A 1 83 ? -10.070 -7.993 -3.386 1.00 87.44 83 LEU A N 1
ATOM 695 C CA . LEU A 1 83 ? -9.233 -8.877 -4.201 1.00 87.44 83 LEU A CA 1
ATOM 696 C C . LEU A 1 83 ? -9.916 -9.324 -5.497 1.00 87.44 83 LEU A C 1
ATOM 698 O O . LEU A 1 83 ? -9.212 -9.673 -6.437 1.00 87.44 83 LEU A O 1
ATOM 702 N N . ASP A 1 84 ? -11.248 -9.285 -5.559 1.00 89.88 84 ASP A N 1
ATOM 703 C CA . ASP A 1 84 ? -11.996 -9.638 -6.770 1.00 89.88 84 ASP A CA 1
ATOM 704 C C . ASP A 1 84 ? -11.946 -8.516 -7.820 1.00 89.88 84 ASP A C 1
ATOM 706 O O . ASP A 1 84 ? -12.098 -8.770 -9.013 1.00 89.88 84 ASP A O 1
ATOM 710 N N . GLU A 1 85 ? -11.738 -7.273 -7.378 1.00 85.31 85 GLU A N 1
ATOM 711 C CA . GLU A 1 85 ? -11.660 -6.088 -8.244 1.00 85.31 85 GLU A CA 1
ATOM 712 C C . GLU A 1 85 ? -10.216 -5.685 -8.591 1.00 85.31 85 GLU A C 1
ATOM 714 O O . GLU A 1 85 ? -10.024 -4.811 -9.432 1.00 85.31 85 GLU A O 1
ATOM 719 N N . GLU A 1 86 ? -9.214 -6.345 -8.000 1.00 71.25 86 GLU A N 1
ATOM 720 C CA . GLU A 1 86 ? -7.782 -6.053 -8.174 1.0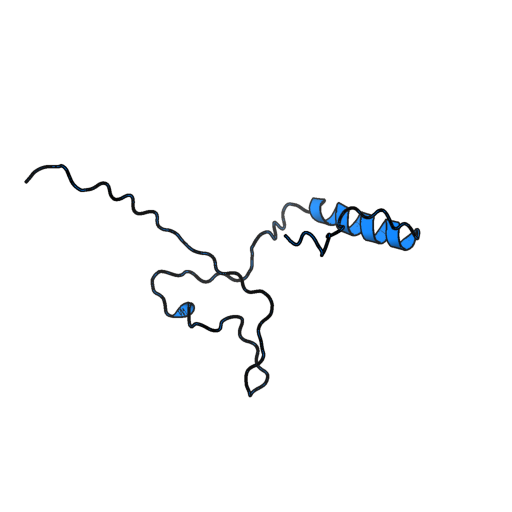0 71.25 86 GLU A CA 1
ATOM 721 C C . GLU A 1 86 ? -7.436 -4.547 -8.004 1.00 71.25 86 GLU A C 1
ATOM 723 O O . GLU A 1 86 ? -7.982 -3.890 -7.113 1.00 71.25 86 GLU A O 1
ATOM 728 N N . TYR A 1 87 ? -6.450 -4.027 -8.755 1.00 55.88 87 TYR A N 1
ATOM 729 C CA . TYR A 1 87 ? -5.921 -2.652 -8.681 1.00 55.88 87 TYR A CA 1
ATOM 730 C C . TYR A 1 87 ? -6.215 -1.821 -9.933 1.00 55.88 87 TYR A C 1
ATOM 732 O O . TYR A 1 87 ? -5.953 -2.308 -11.056 1.00 55.88 87 TYR A O 1
#

pLDDT: mean 70.16, std 19.73, range [30.7, 97.88]

Radius of gyration: 22.11 Å; chains: 1; bounding box: 38×46×67 Å

Foldseek 3Di:
DDDDPPPPPPPLPADADAADDFDADPVRDGDSDPDPQVPDPSYDYDHPPPPPPVPCPCVCVLVVVQVVCVVVVHDPHPDDDDVVVPD